Protein AF-M3HY81-F1 (afdb_monomer)

pLDDT: mean 89.57, std 10.8, range [53.41, 98.19]

Radius of gyration: 16.0 Å; Cα contacts (8 Å, |Δi|>4): 82; chains: 1; bounding box: 39×24×50 Å

Foldseek 3Di:
DVVVVVVVVVVLVVVLVVLLVVLVVLLVCLVVVPVLLQVLCVQVVNPPPCSVVLNVLSNVLNVQCPDPPRVVVSVVSSVVSVVVVVCCQVPTQDCDDPNCNNDSDD

Organism: NCBI:txid1001599

Mean predicted aligned error: 5.22 Å

Solvent-accessible surface area (backbone atoms only — not comparable to full-atom values): 5852 Å² total; per-residue (Å²): 117,76,68,58,60,56,49,53,54,51,52,54,51,51,53,46,49,53,55,27,50,54,39,56,58,52,32,53,40,36,72,73,56,34,69,69,49,45,51,55,25,47,77,67,74,30,58,62,60,49,38,49,50,50,34,53,51,35,54,50,24,43,52,27,49,72,39,87,94,38,30,67,57,15,50,52,51,46,50,52,53,51,48,51,52,51,51,41,27,76,77,72,64,46,77,53,58,95,86,39,84,61,49,99,74,133

Sequence (106 aa):
MFKIDSLKKRLLKYLRGIVAFIFLQTLFYKFTGAPESVAIFSKLGMEPWGRIGTGILELIVSILLFIPGWSWLGSLLGLGLMLGAILSHVFVIGIEQENDGGFLFF

Structure (mmCIF, N/CA/C/O backbone):
data_AF-M3HY81-F1
#
_entry.id   AF-M3HY81-F1
#
loop_
_atom_site.group_PDB
_atom_site.id
_atom_site.type_symbol
_atom_site.label_atom_id
_atom_site.label_alt_id
_atom_site.label_comp_id
_atom_site.label_asym_id
_atom_site.label_entity_id
_atom_site.label_seq_id
_atom_site.pdbx_PDB_ins_code
_atom_site.Cartn_x
_atom_site.Cartn_y
_atom_site.Cartn_z
_atom_site.occupancy
_atom_site.B_iso_or_equiv
_atom_site.auth_seq_id
_atom_site.auth_comp_id
_atom_site.auth_asym_id
_atom_site.auth_atom_id
_atom_site.pdbx_PDB_model_num
ATOM 1 N N . MET A 1 1 ? -7.755 -2.556 34.939 1.00 57.44 1 MET A N 1
ATOM 2 C CA . MET A 1 1 ?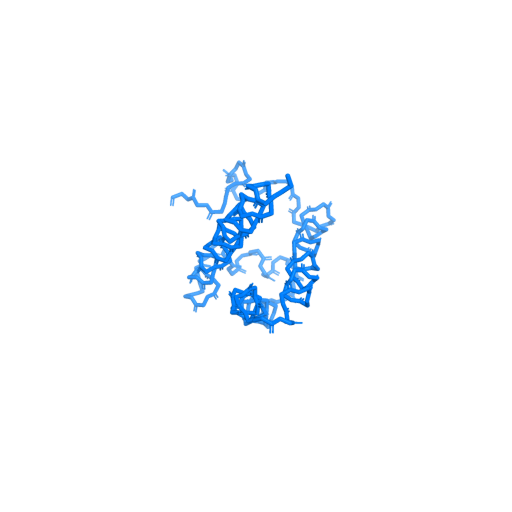 -8.334 -2.971 33.641 1.00 57.44 1 MET A CA 1
ATOM 3 C C . MET A 1 1 ? -8.500 -1.795 32.663 1.00 57.44 1 MET A C 1
ATOM 5 O O . MET A 1 1 ? -7.768 -1.748 31.689 1.00 57.44 1 MET A O 1
ATOM 9 N N . PHE A 1 2 ? -9.330 -0.780 32.956 1.00 60.44 2 PHE A N 1
ATOM 10 C CA . PHE A 1 2 ? -9.709 0.313 32.024 1.00 60.44 2 PHE A CA 1
ATOM 11 C C . PHE A 1 2 ? -8.576 1.118 31.340 1.00 60.44 2 PHE A C 1
ATOM 13 O O . PHE A 1 2 ? -8.724 1.559 30.200 1.00 60.44 2 PHE A O 1
ATOM 20 N N . LYS A 1 3 ? -7.437 1.349 32.009 1.00 63.44 3 LYS A N 1
ATOM 21 C CA . LYS A 1 3 ? -6.362 2.212 31.472 1.00 63.44 3 LYS A CA 1
ATOM 22 C C . LYS A 1 3 ? -5.593 1.546 30.317 1.00 63.44 3 LYS A C 1
ATOM 24 O O . LYS A 1 3 ? -5.224 2.231 29.360 1.00 63.44 3 LYS A O 1
ATOM 29 N N . ILE A 1 4 ? -5.423 0.220 30.391 1.00 68.94 4 ILE A N 1
ATOM 30 C CA . ILE A 1 4 ? -4.669 -0.611 29.434 1.00 68.94 4 ILE A CA 1
ATOM 31 C C . ILE A 1 4 ? -5.387 -0.657 28.081 1.00 68.94 4 ILE A C 1
ATOM 33 O O . ILE A 1 4 ? -4.757 -0.457 27.043 1.00 68.94 4 ILE A O 1
ATOM 37 N N . ASP A 1 5 ? -6.715 -0.790 28.084 1.00 76.44 5 ASP A N 1
ATOM 38 C CA . ASP A 1 5 ? -7.514 -0.807 26.854 1.00 76.44 5 ASP A CA 1
ATOM 39 C C . ASP A 1 5 ? -7.448 0.524 26.095 1.00 76.44 5 ASP A C 1
ATOM 41 O O . ASP A 1 5 ? -7.398 0.550 24.863 1.00 76.44 5 ASP A O 1
ATOM 45 N N . SER A 1 6 ? -7.386 1.650 26.815 1.00 79.88 6 SER A N 1
ATOM 46 C CA . SER A 1 6 ? -7.237 2.973 26.193 1.00 79.88 6 SER A CA 1
ATOM 47 C C . SER A 1 6 ? -5.840 3.191 25.597 1.00 79.88 6 SER A C 1
ATOM 49 O O . SER A 1 6 ? -5.707 3.853 24.565 1.00 79.88 6 SER A O 1
ATOM 51 N N . LEU A 1 7 ? -4.802 2.637 26.235 1.00 86.75 7 LEU A N 1
ATOM 52 C CA . LEU A 1 7 ? -3.420 2.737 25.774 1.00 86.75 7 LEU A CA 1
ATOM 53 C C . LEU A 1 7 ? -3.221 1.887 24.515 1.00 86.75 7 LEU A C 1
ATOM 55 O O . LEU A 1 7 ? -2.711 2.385 23.517 1.00 86.75 7 LEU A O 1
ATOM 59 N N . LYS A 1 8 ? -3.725 0.645 24.522 1.00 86.81 8 LYS A N 1
ATOM 60 C CA . LYS A 1 8 ? -3.706 -0.261 23.366 1.00 86.81 8 LYS A CA 1
ATOM 61 C C . LYS A 1 8 ? -4.410 0.358 22.159 1.00 86.81 8 LYS A C 1
ATOM 63 O O . LYS A 1 8 ? -3.870 0.345 21.058 1.00 86.81 8 LYS A O 1
ATOM 68 N N . LYS A 1 9 ? -5.590 0.956 22.358 1.00 87.25 9 LYS A N 1
ATOM 69 C CA . LYS A 1 9 ? -6.325 1.651 21.286 1.00 87.25 9 LYS A CA 1
ATOM 70 C C . LYS A 1 9 ? -5.547 2.842 20.722 1.00 87.25 9 LYS A C 1
ATOM 72 O O . LYS A 1 9 ? -5.543 3.027 19.508 1.00 87.25 9 LYS A O 1
ATOM 77 N N . ARG A 1 10 ? -4.891 3.637 21.576 1.00 90.12 10 ARG A N 1
ATOM 78 C CA . ARG A 1 10 ? -4.028 4.746 21.136 1.00 90.12 10 ARG A CA 1
ATOM 79 C C . ARG A 1 10 ? -2.833 4.235 20.338 1.00 90.12 10 ARG A C 1
ATOM 81 O O . ARG A 1 10 ? -2.633 4.685 19.218 1.00 90.12 10 ARG A O 1
ATOM 88 N N . LEU A 1 11 ? -2.115 3.248 20.868 1.00 93.25 11 LEU A N 1
ATOM 89 C CA . LEU A 1 11 ? -0.967 2.634 20.205 1.00 93.25 11 LEU A CA 1
ATOM 90 C C . LEU A 1 11 ? -1.335 2.089 18.818 1.00 93.25 11 LEU A C 1
ATOM 92 O O . LEU A 1 11 ? -0.673 2.413 17.840 1.00 93.25 11 LEU A O 1
ATOM 96 N N . LEU A 1 12 ? -2.432 1.332 18.709 1.00 91.31 12 LEU A N 1
ATOM 97 C CA . LEU A 1 12 ? -2.894 0.793 17.427 1.00 91.31 12 LEU A CA 1
ATOM 98 C C . LEU A 1 12 ? -3.227 1.892 16.411 1.00 91.31 12 LEU A C 1
ATOM 100 O O . LEU A 1 12 ? -2.955 1.717 15.228 1.00 91.31 12 LEU A O 1
ATOM 104 N N . LYS A 1 13 ? -3.792 3.025 16.847 1.00 91.25 13 LYS A N 1
ATOM 105 C CA . LYS A 1 13 ? -4.037 4.170 15.958 1.00 91.25 13 LYS A CA 1
ATOM 106 C C . LYS A 1 13 ? -2.733 4.779 15.446 1.00 91.25 13 LYS A C 1
ATOM 108 O O . LYS A 1 13 ? -2.644 5.050 14.254 1.00 91.25 13 LYS A O 1
ATOM 113 N N . TYR A 1 14 ? -1.731 4.946 16.310 1.00 95.12 14 TYR A N 1
ATOM 114 C CA . TYR A 1 14 ? -0.421 5.456 15.895 1.00 95.12 14 TYR A CA 1
ATOM 115 C C . TYR A 1 14 ? 0.280 4.510 14.916 1.00 95.12 14 TYR A C 1
ATOM 117 O O . TYR A 1 14 ? 0.750 4.963 13.879 1.00 95.12 14 TYR A O 1
ATOM 125 N N . LEU A 1 15 ? 0.275 3.200 15.185 1.00 94.38 15 LEU A N 1
ATOM 126 C CA . LEU A 1 15 ? 0.863 2.204 14.281 1.00 94.38 15 LEU A CA 1
ATOM 127 C C . LEU A 1 15 ? 0.185 2.204 12.904 1.00 94.38 15 LEU A C 1
ATOM 129 O O . LEU A 1 15 ? 0.868 2.192 11.886 1.00 94.38 15 LEU A O 1
ATOM 133 N N . ARG A 1 16 ? -1.152 2.282 12.858 1.00 94.44 16 ARG A N 1
ATOM 134 C CA . ARG A 1 16 ? -1.898 2.431 11.595 1.00 94.44 16 ARG A CA 1
ATOM 135 C C . ARG A 1 16 ? -1.517 3.714 10.860 1.00 94.44 16 ARG A C 1
ATOM 137 O O . ARG A 1 16 ? -1.350 3.676 9.649 1.00 94.44 16 ARG A O 1
ATOM 144 N N . GLY A 1 17 ? -1.346 4.811 11.604 1.00 96.06 17 GLY A N 1
ATOM 145 C CA . GLY A 1 17 ? -0.818 6.083 11.109 1.00 96.06 17 GLY A CA 1
ATOM 146 C C . GLY A 1 17 ? 0.510 5.925 10.383 1.00 96.06 17 GLY A C 1
ATOM 147 O O . GLY A 1 17 ? 0.625 6.335 9.236 1.00 96.06 17 GLY A O 1
ATOM 148 N N . ILE A 1 18 ? 1.479 5.280 11.032 1.00 96.19 18 ILE A N 1
ATOM 149 C CA . ILE A 1 18 ? 2.818 5.057 10.474 1.00 96.19 18 ILE A CA 1
ATOM 150 C C . ILE A 1 18 ? 2.748 4.197 9.209 1.00 96.19 18 ILE A C 1
ATOM 152 O O . ILE A 1 18 ? 3.314 4.567 8.187 1.00 96.19 18 ILE A O 1
ATOM 156 N N . VAL A 1 19 ? 2.022 3.076 9.253 1.00 95.38 19 VAL A N 1
ATOM 157 C CA . VAL A 1 19 ? 1.897 2.172 8.097 1.00 95.38 19 VAL A CA 1
ATOM 158 C C . VAL A 1 19 ? 1.250 2.882 6.906 1.00 95.38 19 VAL A C 1
ATOM 160 O O . VAL A 1 19 ? 1.764 2.804 5.794 1.00 95.38 19 VAL A O 1
ATOM 163 N N . ALA A 1 20 ? 0.152 3.605 7.135 1.00 96.69 20 ALA A N 1
ATOM 164 C CA . ALA A 1 20 ? -0.508 4.365 6.080 1.00 96.69 20 ALA A CA 1
ATOM 165 C C . ALA A 1 20 ? 0.391 5.479 5.530 1.00 96.69 20 ALA A C 1
ATOM 167 O O . ALA A 1 20 ? 0.425 5.692 4.325 1.00 96.69 20 ALA A O 1
ATOM 168 N N . PHE A 1 21 ? 1.151 6.164 6.388 1.00 96.44 21 PHE A N 1
ATOM 169 C CA . PHE A 1 21 ? 2.099 7.187 5.954 1.00 96.44 21 PHE A CA 1
ATOM 170 C C . PHE A 1 21 ? 3.177 6.616 5.024 1.00 96.44 21 PHE A C 1
ATOM 172 O O . PHE A 1 21 ? 3.414 7.187 3.963 1.00 96.44 21 PHE A O 1
ATOM 179 N N . ILE A 1 22 ? 3.767 5.465 5.369 1.00 94.75 22 ILE A N 1
ATOM 180 C CA . ILE A 1 22 ? 4.770 4.792 4.529 1.00 94.75 22 ILE A CA 1
ATOM 181 C C . ILE A 1 22 ? 4.174 4.429 3.165 1.00 94.75 22 ILE A C 1
ATOM 183 O O . ILE A 1 22 ? 4.763 4.756 2.139 1.00 94.75 22 ILE A O 1
ATOM 187 N N . PHE A 1 23 ? 2.985 3.820 3.136 1.00 95.69 23 PHE A N 1
ATOM 188 C CA . PHE A 1 23 ? 2.311 3.507 1.875 1.00 95.69 23 PHE A CA 1
ATOM 189 C C . PHE A 1 23 ? 1.993 4.760 1.059 1.00 95.69 23 PHE A C 1
ATOM 191 O O . PHE A 1 23 ? 2.220 4.778 -0.141 1.00 95.69 23 PHE A O 1
ATOM 198 N N . LEU A 1 24 ? 1.497 5.832 1.680 1.00 95.88 24 LEU A N 1
ATOM 199 C CA . LEU A 1 24 ? 1.212 7.084 0.972 1.00 95.88 24 LEU A CA 1
ATOM 200 C C . LEU A 1 24 ? 2.482 7.731 0.403 1.00 95.88 24 LEU A C 1
ATOM 202 O O . LEU A 1 24 ? 2.439 8.277 -0.698 1.00 95.88 24 LEU A O 1
ATOM 206 N N . GLN A 1 25 ? 3.610 7.642 1.111 1.00 94.50 25 GLN A N 1
ATOM 207 C CA . GLN A 1 25 ? 4.899 8.113 0.612 1.00 94.50 25 GLN A CA 1
ATOM 208 C C . GLN A 1 25 ? 5.326 7.334 -0.641 1.00 94.50 25 GLN A C 1
ATOM 210 O O . GLN A 1 25 ? 5.764 7.947 -1.615 1.00 94.50 25 GLN A O 1
ATOM 215 N N . THR A 1 26 ? 5.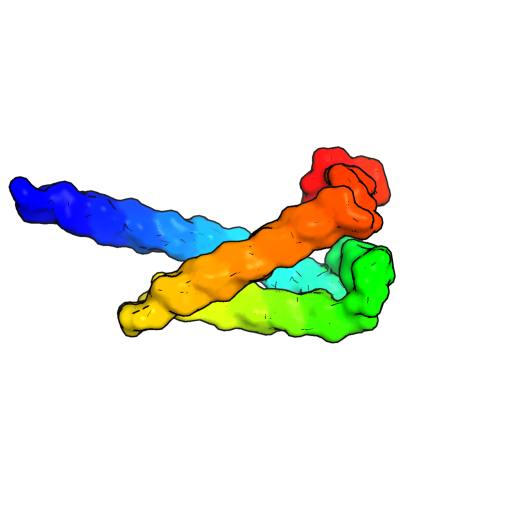163 6.005 -0.668 1.00 92.56 26 THR A N 1
ATOM 216 C CA . THR A 1 26 ? 5.533 5.194 -1.844 1.00 92.56 26 THR A CA 1
ATOM 217 C C . THR A 1 26 ? 4.663 5.496 -3.064 1.00 92.56 26 THR A C 1
ATOM 219 O O . THR A 1 26 ? 5.156 5.424 -4.193 1.00 92.56 26 THR A O 1
ATOM 222 N N . LEU A 1 27 ? 3.401 5.902 -2.865 1.00 94.81 27 LEU A N 1
ATOM 223 C CA . LEU A 1 27 ? 2.502 6.283 -3.962 1.00 94.81 27 LEU A CA 1
ATOM 224 C C . LEU A 1 27 ? 3.052 7.417 -4.813 1.00 94.81 27 LEU A C 1
ATOM 226 O O . LEU A 1 27 ? 2.829 7.404 -6.021 1.00 94.81 27 LEU A O 1
ATOM 230 N N . PHE A 1 28 ? 3.752 8.381 -4.203 1.00 93.12 28 PHE A N 1
ATOM 231 C CA . PHE A 1 28 ? 4.332 9.499 -4.940 1.00 93.12 28 PHE A CA 1
ATOM 232 C C . PHE A 1 28 ? 5.211 8.974 -6.075 1.00 93.12 28 PHE A C 1
ATOM 234 O O . PHE A 1 28 ? 4.916 9.235 -7.233 1.00 93.12 28 PHE A O 1
ATOM 241 N N . TYR A 1 29 ? 6.200 8.138 -5.762 1.00 92.12 29 TYR A N 1
ATOM 242 C CA . TYR A 1 29 ? 7.123 7.552 -6.739 1.00 92.12 29 TYR A CA 1
ATOM 243 C C . TYR A 1 29 ? 6.414 6.662 -7.762 1.00 92.12 29 TYR A C 1
ATOM 245 O O . TYR A 1 29 ? 6.717 6.701 -8.957 1.00 92.12 29 TYR A O 1
ATOM 253 N N . LYS A 1 30 ? 5.427 5.880 -7.306 1.00 94.69 30 LYS A N 1
ATOM 254 C CA . LYS A 1 30 ? 4.680 4.976 -8.183 1.00 94.69 30 LYS A CA 1
ATOM 255 C C . LYS A 1 30 ? 3.790 5.718 -9.163 1.00 94.69 30 LYS A C 1
ATOM 257 O O . LYS A 1 30 ? 3.737 5.306 -10.313 1.00 94.69 30 LYS A O 1
ATOM 262 N N . PHE A 1 31 ? 3.091 6.773 -8.760 1.00 95.56 31 PHE A N 1
ATOM 263 C CA . PHE A 1 31 ? 2.160 7.482 -9.640 1.00 95.56 31 PHE A CA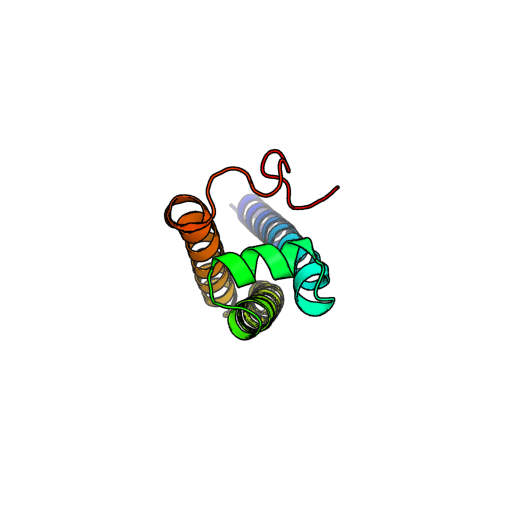 1
ATOM 264 C C . PHE A 1 31 ? 2.826 8.577 -10.469 1.00 95.56 31 PHE A C 1
ATOM 266 O O . PHE A 1 31 ? 2.395 8.795 -11.599 1.00 95.56 31 PHE A O 1
ATOM 273 N N . THR A 1 32 ? 3.899 9.207 -9.981 1.00 93.81 32 THR A N 1
ATOM 274 C CA . THR A 1 32 ? 4.699 10.137 -10.800 1.00 93.81 32 THR A CA 1
ATOM 275 C C . THR A 1 32 ? 5.550 9.415 -11.842 1.00 93.81 32 THR A C 1
ATOM 277 O O . THR A 1 32 ? 5.997 10.045 -12.794 1.00 93.81 32 THR A O 1
ATOM 280 N N . GLY A 1 33 ? 5.744 8.099 -11.695 1.00 92.75 33 GLY A N 1
ATOM 281 C CA . GLY A 1 33 ? 6.590 7.321 -12.596 1.00 92.75 33 GLY A CA 1
ATOM 282 C C . GLY A 1 33 ? 8.064 7.664 -12.416 1.00 92.75 33 GLY A C 1
ATOM 283 O O . GLY A 1 33 ? 8.784 7.770 -13.405 1.00 92.75 33 GLY A O 1
ATOM 284 N N . ALA A 1 34 ? 8.493 7.855 -11.164 1.00 92.88 34 ALA A N 1
ATOM 285 C CA . ALA A 1 34 ? 9.889 8.118 -10.838 1.00 92.88 34 ALA A CA 1
ATOM 286 C C . ALA A 1 34 ? 10.807 7.056 -11.487 1.00 92.88 34 ALA A C 1
ATOM 288 O O . ALA A 1 34 ? 10.434 5.872 -11.477 1.00 92.88 34 ALA A O 1
ATOM 289 N N . PRO A 1 35 ? 11.968 7.442 -12.054 1.00 91.56 35 PRO A N 1
ATOM 290 C CA . PRO A 1 35 ? 12.847 6.530 -12.790 1.00 91.56 35 PRO A CA 1
ATOM 291 C C . PRO A 1 35 ? 13.198 5.255 -12.016 1.00 91.56 35 PRO A C 1
ATOM 293 O O . PRO A 1 35 ? 13.181 4.165 -12.583 1.00 91.56 35 PRO A O 1
ATOM 296 N N . GLU A 1 36 ? 13.422 5.373 -10.709 1.00 88.50 36 GLU A N 1
ATOM 297 C CA . GLU A 1 36 ? 13.741 4.271 -9.800 1.00 88.50 36 GLU A CA 1
ATOM 298 C C . GLU A 1 36 ? 12.568 3.288 -9.700 1.00 88.50 36 GLU A C 1
ATOM 300 O O . GLU A 1 36 ? 12.730 2.071 -9.820 1.00 88.50 36 GLU A O 1
ATOM 305 N N . SER A 1 37 ? 11.347 3.816 -9.561 1.00 92.38 37 SER A N 1
ATOM 306 C CA . SER A 1 37 ? 10.129 3.005 -9.521 1.00 92.38 37 SER A CA 1
ATOM 307 C C . SER A 1 37 ? 9.895 2.294 -10.854 1.00 92.38 37 SER A C 1
ATOM 309 O O . SER A 1 37 ? 9.598 1.099 -10.879 1.00 92.38 37 SER A O 1
ATOM 311 N N . VAL A 1 38 ? 10.072 2.999 -11.974 1.00 93.88 38 VAL A N 1
ATOM 312 C CA . VAL A 1 38 ? 9.946 2.418 -13.317 1.00 93.88 38 VAL A CA 1
ATOM 313 C C . VAL A 1 38 ? 10.979 1.308 -13.517 1.00 93.88 38 VAL A C 1
ATOM 315 O O . VAL A 1 38 ? 10.607 0.225 -13.969 1.00 93.88 38 VAL A O 1
ATOM 318 N N . ALA A 1 39 ? 12.236 1.515 -13.118 1.00 91.75 39 ALA A N 1
ATOM 319 C CA . ALA A 1 39 ? 13.306 0.528 -13.245 1.00 91.75 39 ALA A CA 1
ATOM 320 C C . ALA A 1 39 ? 13.006 -0.766 -12.470 1.00 91.75 39 ALA A C 1
ATOM 322 O O . ALA A 1 39 ? 13.175 -1.859 -13.012 1.00 91.75 39 ALA A O 1
ATOM 323 N N . ILE A 1 40 ? 12.506 -0.666 -11.235 1.00 90.81 40 ILE A N 1
ATOM 324 C CA . ILE A 1 40 ? 12.142 -1.836 -10.419 1.00 90.81 40 ILE A CA 1
ATOM 325 C C . ILE A 1 40 ? 11.030 -2.649 -11.084 1.00 90.81 40 ILE A C 1
ATOM 327 O O . ILE A 1 40 ? 11.172 -3.856 -11.287 1.00 90.81 40 ILE A O 1
ATOM 331 N N . PHE A 1 41 ? 9.932 -1.998 -11.476 1.00 93.88 41 PHE A N 1
ATOM 332 C CA . PHE A 1 41 ? 8.818 -2.704 -12.114 1.00 93.88 41 PHE A CA 1
ATOM 333 C C . PHE A 1 41 ? 9.159 -3.204 -13.523 1.00 93.88 41 PHE A C 1
ATOM 335 O O . PHE A 1 41 ? 8.610 -4.220 -13.949 1.00 93.88 41 PHE A O 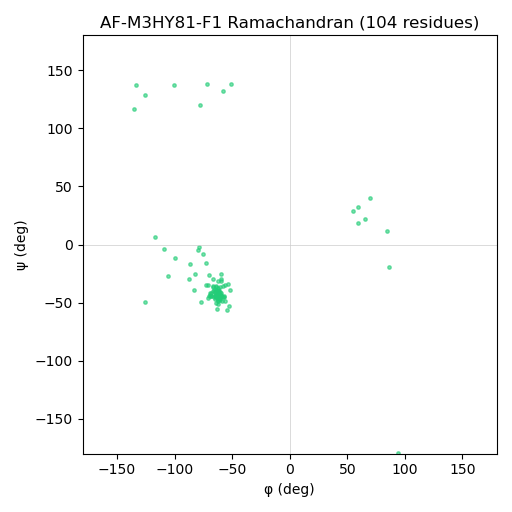1
ATOM 342 N N . SER A 1 42 ? 10.097 -2.555 -14.217 1.00 94.12 42 SER A N 1
ATOM 343 C CA . SER A 1 42 ? 10.622 -3.020 -15.506 1.00 94.12 42 SER A CA 1
ATOM 344 C C . SER A 1 42 ? 11.451 -4.290 -15.346 1.00 94.12 42 SER A C 1
ATOM 346 O O . SER A 1 42 ? 11.236 -5.244 -16.090 1.00 94.12 42 SER A O 1
ATOM 348 N N . LYS A 1 43 ? 12.330 -4.361 -14.334 1.00 91.56 43 LYS A N 1
ATOM 349 C CA . LYS A 1 43 ? 13.087 -5.589 -14.025 1.00 91.56 43 LYS A CA 1
ATOM 350 C C . LYS A 1 43 ? 12.171 -6.750 -13.631 1.00 91.56 43 LYS A C 1
ATOM 352 O O . LYS A 1 43 ? 12.464 -7.893 -13.957 1.00 91.56 43 LYS A O 1
ATOM 357 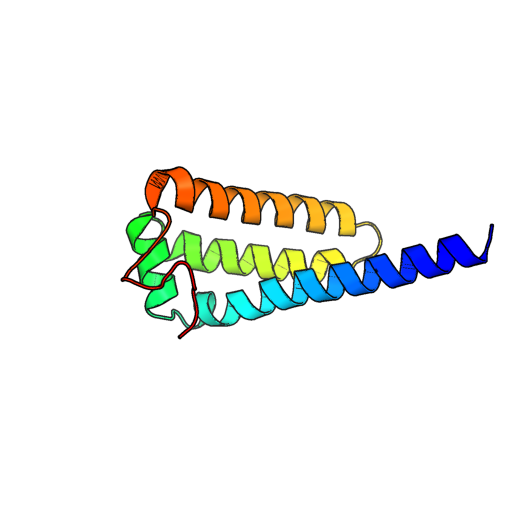N N . LEU A 1 44 ? 11.030 -6.458 -13.004 1.00 91.69 44 LEU A N 1
ATOM 358 C CA . LEU A 1 44 ? 9.998 -7.458 -12.715 1.00 91.69 44 LEU A CA 1
ATOM 359 C C . LEU A 1 44 ? 9.165 -7.878 -13.937 1.00 91.69 44 LEU A C 1
ATOM 361 O O . LEU A 1 44 ? 8.349 -8.788 -13.815 1.00 91.69 44 LEU A O 1
ATOM 365 N N . GLY A 1 45 ? 9.312 -7.221 -15.092 1.00 94.06 45 GLY A N 1
ATOM 366 C CA . GLY A 1 45 ? 8.453 -7.449 -16.260 1.00 94.06 45 GLY A CA 1
ATOM 367 C C . GLY A 1 45 ? 6.992 -7.044 -16.024 1.00 94.06 45 GLY A C 1
ATOM 368 O O . GLY A 1 45 ? 6.090 -7.547 -16.687 1.00 94.06 45 GLY A O 1
ATOM 369 N N . MET A 1 46 ? 6.750 -6.162 -15.050 1.00 94.94 46 MET A N 1
ATOM 370 C CA . MET A 1 46 ? 5.419 -5.766 -14.583 1.00 94.94 46 MET A CA 1
ATOM 371 C C . MET A 1 46 ? 5.122 -4.276 -14.804 1.00 94.94 46 MET A C 1
ATOM 373 O O . MET A 1 46 ? 4.098 -3.775 -14.344 1.00 94.94 46 MET A O 1
ATOM 377 N N . GLU A 1 47 ? 5.986 -3.531 -15.481 1.00 95.88 47 GLU A N 1
ATOM 378 C CA . GLU A 1 47 ? 5.706 -2.145 -15.869 1.00 95.88 47 GLU A CA 1
ATOM 379 C C . GLU A 1 47 ? 4.658 -2.100 -17.007 1.00 95.88 47 GLU A C 1
ATOM 381 O O . GLU A 1 47 ? 4.709 -2.950 -17.899 1.00 95.88 47 GLU A O 1
ATOM 386 N N . PRO A 1 48 ? 3.671 -1.176 -16.994 1.00 95.81 48 PRO A N 1
ATOM 387 C CA . PRO A 1 48 ? 3.298 -0.233 -15.927 1.00 95.81 48 PRO A CA 1
ATOM 388 C C . PRO A 1 48 ? 2.318 -0.830 -14.907 1.00 95.81 48 PRO A C 1
ATOM 390 O O . PRO A 1 48 ? 2.117 -0.276 -13.824 1.00 95.81 48 PRO A O 1
ATOM 393 N N . TRP A 1 49 ? 1.670 -1.940 -15.261 1.00 96.06 49 TRP A N 1
ATOM 394 C CA . TRP A 1 49 ? 0.487 -2.463 -14.578 1.00 96.06 49 TRP A CA 1
ATOM 395 C C . TRP A 1 49 ? 0.738 -2.837 -13.119 1.00 96.06 49 TRP A C 1
ATOM 397 O O . TRP A 1 49 ? -0.081 -2.533 -12.258 1.00 96.06 49 TRP A O 1
ATOM 407 N N . GLY A 1 50 ? 1.883 -3.438 -12.814 1.00 95.56 50 GLY A N 1
ATOM 408 C CA . GLY A 1 50 ? 2.317 -3.744 -11.455 1.00 95.56 50 GLY A CA 1
ATOM 409 C C . GLY A 1 50 ? 2.605 -2.492 -10.636 1.00 95.56 50 GLY A C 1
ATOM 410 O O . GLY A 1 50 ? 2.204 -2.422 -9.474 1.00 95.56 50 GLY A O 1
ATOM 411 N N . ARG A 1 51 ? 3.227 -1.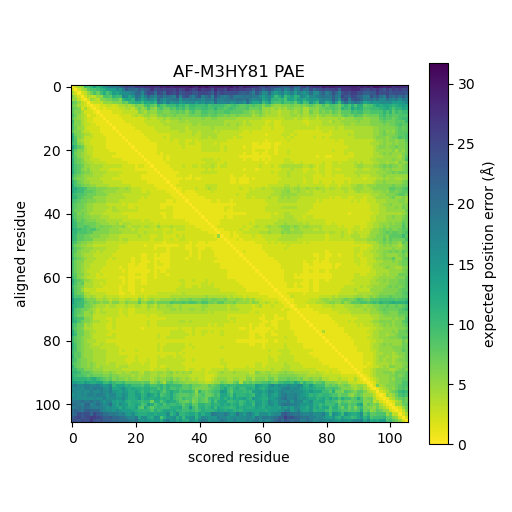472 -11.240 1.00 96.81 51 ARG A N 1
ATOM 412 C CA . ARG A 1 51 ? 3.515 -0.198 -10.565 1.00 96.81 51 ARG A CA 1
ATOM 413 C C . ARG A 1 51 ? 2.224 0.502 -10.164 1.00 96.81 51 ARG A C 1
ATOM 415 O O . ARG A 1 51 ? 2.011 0.785 -8.988 1.00 96.81 51 ARG A O 1
ATOM 422 N N . ILE A 1 52 ? 1.340 0.725 -11.133 1.00 97.38 52 ILE A N 1
ATOM 423 C CA . ILE A 1 52 ? 0.070 1.419 -10.906 1.00 97.38 52 ILE A CA 1
ATOM 424 C C . ILE A 1 52 ? -0.875 0.566 -10.058 1.00 97.38 52 ILE A C 1
ATOM 426 O O . ILE A 1 52 ? -1.469 1.069 -9.108 1.00 97.38 52 ILE A O 1
ATOM 430 N N . GLY A 1 53 ? -0.977 -0.732 -10.346 1.00 97.19 53 GLY A N 1
ATOM 431 C CA . GLY A 1 53 ? -1.844 -1.663 -9.628 1.00 97.19 53 GLY A CA 1
ATOM 432 C C . GLY A 1 53 ? -1.470 -1.793 -8.155 1.00 97.19 53 GLY A C 1
ATOM 433 O O . GLY A 1 53 ? -2.335 -1.650 -7.292 1.00 97.19 53 GLY A O 1
ATOM 434 N N . THR A 1 54 ? -0.184 -1.983 -7.840 1.00 96.88 54 THR A N 1
ATOM 435 C CA . THR A 1 54 ? 0.254 -2.000 -6.435 1.00 96.88 54 THR A CA 1
ATOM 436 C C . THR A 1 54 ? 0.090 -0.635 -5.776 1.00 96.88 54 THR A C 1
ATOM 438 O O . THR A 1 54 ? -0.321 -0.598 -4.626 1.00 96.88 54 THR A O 1
ATOM 441 N N . GLY A 1 55 ? 0.305 0.478 -6.487 1.00 97.25 55 GLY A N 1
ATOM 442 C CA . GLY A 1 55 ? 0.004 1.814 -5.960 1.00 97.25 55 GLY A CA 1
ATOM 443 C C . GLY A 1 55 ? -1.477 1.988 -5.590 1.00 97.25 55 GLY A C 1
ATOM 444 O O . GLY A 1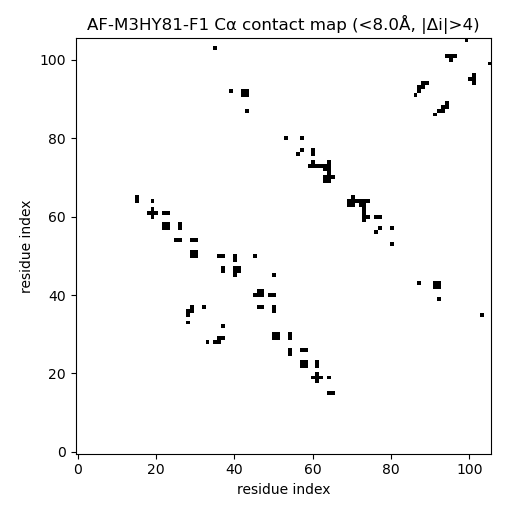 55 ? -1.808 2.467 -4.511 1.00 97.25 55 GLY A O 1
ATOM 445 N N . ILE A 1 56 ? -2.406 1.534 -6.432 1.00 98.19 56 ILE A N 1
ATOM 446 C CA . ILE A 1 56 ? -3.842 1.584 -6.111 1.00 98.19 56 ILE A CA 1
ATOM 447 C C . ILE A 1 56 ? -4.155 0.731 -4.872 1.00 98.19 56 ILE A C 1
ATOM 449 O O . ILE A 1 56 ? -4.888 1.175 -3.988 1.00 98.19 56 ILE A O 1
ATOM 453 N N . LEU A 1 57 ? -3.579 -0.471 -4.773 1.00 97.81 57 LEU A N 1
ATOM 454 C CA . LEU A 1 57 ? -3.761 -1.336 -3.605 1.00 97.81 57 LEU A CA 1
ATOM 455 C C . LEU A 1 57 ? -3.192 -0.710 -2.324 1.00 97.81 57 LEU A C 1
ATOM 457 O O . LEU A 1 57 ? -3.842 -0.772 -1.284 1.00 97.81 57 LEU A O 1
ATOM 461 N N . GLU A 1 58 ? -2.027 -0.066 -2.391 1.00 97.75 58 GLU A N 1
ATOM 462 C CA . GLU A 1 58 ? -1.422 0.661 -1.267 1.00 97.75 58 GLU A CA 1
ATOM 463 C C . GLU A 1 58 ? -2.307 1.824 -0.798 1.00 97.75 58 GLU A C 1
ATOM 465 O O . GLU A 1 58 ? -2.505 2.004 0.405 1.00 97.75 58 GLU A O 1
ATOM 470 N N . LEU A 1 59 ? -2.919 2.566 -1.728 1.00 97.88 59 LEU A N 1
ATOM 471 C CA . LEU A 1 59 ? -3.886 3.613 -1.395 1.00 97.88 59 LEU A CA 1
ATOM 472 C C . LEU A 1 59 ? -5.123 3.038 -0.690 1.00 97.88 59 LEU A C 1
ATOM 474 O O . LEU A 1 59 ? -5.561 3.568 0.335 1.00 97.88 59 LEU A O 1
ATOM 478 N N . ILE A 1 60 ? -5.665 1.931 -1.205 1.00 98.06 60 ILE A N 1
ATOM 479 C CA . ILE A 1 60 ? -6.800 1.228 -0.594 1.00 98.06 60 ILE A CA 1
ATOM 480 C C . ILE A 1 60 ? -6.439 0.761 0.820 1.00 98.06 60 ILE A C 1
ATOM 482 O O . ILE A 1 60 ? -7.223 0.967 1.746 1.00 98.06 60 ILE A O 1
ATOM 486 N N . VAL A 1 61 ? -5.250 0.186 1.022 1.00 97.88 61 VAL A N 1
ATOM 487 C CA . VAL A 1 61 ? -4.765 -0.236 2.345 1.00 97.88 61 VAL A CA 1
ATOM 488 C C . VAL A 1 61 ? -4.701 0.945 3.308 1.00 97.88 61 VAL A C 1
ATOM 490 O O . VAL A 1 61 ? -5.254 0.860 4.408 1.00 97.88 61 VAL A O 1
ATOM 493 N N . SER A 1 62 ? -4.100 2.060 2.888 1.00 97.00 62 SER A N 1
ATOM 494 C CA . SER A 1 62 ? -3.997 3.278 3.696 1.00 97.00 62 SER A CA 1
ATOM 495 C C . SER A 1 62 ? -5.357 3.797 4.155 1.00 97.00 62 SER A C 1
ATOM 497 O O . SER A 1 62 ? -5.473 4.261 5.285 1.00 97.00 62 SER A O 1
ATOM 499 N N . ILE A 1 63 ? -6.403 3.663 3.335 1.00 96.94 63 ILE A N 1
ATOM 500 C CA . ILE A 1 63 ? -7.777 4.041 3.697 1.00 96.94 63 ILE A CA 1
ATOM 501 C C . ILE A 1 63 ? -8.417 2.989 4.622 1.00 96.94 63 ILE A C 1
ATOM 503 O O . ILE A 1 63 ? -8.942 3.328 5.687 1.00 96.94 63 ILE A O 1
ATOM 507 N N . LEU A 1 64 ? -8.350 1.702 4.258 1.00 96.31 64 LEU A N 1
ATOM 508 C CA . LEU A 1 64 ? -8.994 0.603 4.991 1.00 96.31 64 LEU A CA 1
ATOM 509 C C . LEU A 1 64 ? -8.503 0.475 6.439 1.00 96.31 64 LEU A C 1
ATOM 511 O O . LEU A 1 64 ? -9.280 0.092 7.315 1.00 96.31 64 LEU A O 1
ATOM 515 N N . LEU A 1 65 ? -7.243 0.824 6.727 1.00 95.62 65 LEU A N 1
ATOM 516 C CA . LEU A 1 65 ? -6.690 0.785 8.087 1.00 95.62 65 LEU A CA 1
ATOM 517 C C . LEU A 1 65 ? -7.451 1.682 9.083 1.00 95.62 65 LEU A C 1
ATOM 519 O O . LEU A 1 65 ? -7.464 1.388 10.289 1.00 95.62 65 LEU A O 1
ATOM 523 N N . PHE A 1 66 ? -8.119 2.736 8.603 1.00 95.06 66 PHE A N 1
ATOM 524 C CA . PHE A 1 66 ? -8.884 3.667 9.439 1.00 95.06 66 PHE A CA 1
ATOM 525 C C . PHE A 1 66 ? -10.390 3.407 9.452 1.00 95.06 66 PHE A C 1
ATOM 527 O O . PHE A 1 66 ? -11.070 3.932 10.334 1.00 95.06 66 PHE A O 1
ATOM 534 N N . ILE A 1 67 ? -10.911 2.559 8.560 1.00 94.69 67 ILE A N 1
ATOM 535 C CA . ILE A 1 67 ? -12.335 2.211 8.536 1.00 94.69 67 ILE A CA 1
ATOM 536 C C . ILE A 1 67 ? -12.637 1.189 9.653 1.00 94.69 67 ILE A C 1
ATOM 538 O O . ILE A 1 67 ? -12.075 0.083 9.664 1.00 94.69 67 ILE A O 1
ATOM 542 N N . PRO A 1 68 ? -13.529 1.509 10.614 1.00 89.12 68 PRO A N 1
ATOM 543 C CA . PRO A 1 68 ? -13.939 0.566 11.652 1.00 89.12 68 PRO A CA 1
ATOM 544 C C . PRO A 1 68 ? -14.543 -0.707 11.040 1.00 89.12 68 PRO A C 1
ATOM 546 O O . PRO A 1 68 ? -15.380 -0.635 10.148 1.00 89.12 68 PRO A O 1
ATOM 549 N N . GLY A 1 69 ? -14.108 -1.881 11.503 1.00 90.31 69 GLY A N 1
ATOM 550 C CA . GLY A 1 69 ? -14.570 -3.181 10.989 1.00 90.31 69 GLY A CA 1
ATOM 551 C C . GLY A 1 69 ? -13.810 -3.706 9.763 1.00 90.31 69 GLY A C 1
ATOM 552 O O . GLY A 1 69 ? -13.787 -4.913 9.553 1.00 90.31 69 GLY A O 1
ATOM 553 N N . TRP A 1 70 ? -13.102 -2.845 9.026 1.00 94.44 70 TRP A N 1
ATOM 554 C CA . TRP A 1 70 ? -12.346 -3.223 7.820 1.00 94.44 70 TRP A CA 1
ATOM 555 C C . TRP A 1 70 ? -10.827 -3.190 8.006 1.00 94.44 70 TRP A C 1
ATOM 557 O O . TRP A 1 70 ? -10.076 -3.623 7.134 1.00 94.44 70 TRP A O 1
ATOM 567 N N . SER A 1 71 ? -10.356 -2.751 9.176 1.00 92.31 71 SER A N 1
ATOM 568 C CA . SER A 1 71 ? -8.921 -2.646 9.452 1.00 92.31 71 SER A CA 1
ATOM 569 C C . SER A 1 71 ? -8.171 -3.975 9.339 1.00 92.31 71 SER A C 1
ATOM 571 O O . SER A 1 71 ? -6.995 -3.966 9.004 1.00 92.31 71 SER A O 1
ATOM 573 N N . TRP A 1 72 ? -8.826 -5.110 9.612 1.00 94.25 72 TRP A N 1
ATOM 574 C CA . TRP A 1 72 ? -8.201 -6.429 9.460 1.00 94.25 72 TRP A CA 1
ATOM 575 C C . TRP A 1 72 ? -7.893 -6.737 7.989 1.00 94.25 72 TRP A C 1
ATOM 577 O O . TRP A 1 72 ? -6.817 -7.248 7.692 1.00 94.25 72 TRP A O 1
ATOM 587 N N . LEU A 1 73 ? -8.794 -6.358 7.075 1.00 96.19 73 LEU A N 1
ATOM 588 C CA . LEU A 1 73 ? -8.609 -6.534 5.639 1.00 96.19 73 LEU A CA 1
ATOM 589 C C . LEU A 1 73 ? -7.498 -5.618 5.128 1.00 96.19 73 LEU A C 1
ATOM 591 O O . LEU A 1 73 ? -6.618 -6.075 4.408 1.00 96.19 73 LEU A O 1
ATOM 595 N N . GLY A 1 74 ? -7.487 -4.353 5.565 1.00 95.12 74 GLY A N 1
ATOM 596 C CA . GLY A 1 74 ? -6.393 -3.424 5.264 1.00 95.12 74 GLY A CA 1
ATOM 597 C C . GLY A 1 74 ? -5.035 -3.959 5.729 1.00 95.12 74 GLY A C 1
ATOM 598 O O . GLY A 1 74 ? -4.073 -3.940 4.969 1.00 95.12 74 GLY A O 1
ATOM 599 N N . SER A 1 75 ? -4.955 -4.511 6.945 1.00 94.94 75 SER A N 1
ATOM 600 C CA . SER A 1 75 ? -3.723 -5.132 7.450 1.00 94.94 75 SER A CA 1
ATOM 601 C C . SER A 1 75 ? -3.315 -6.382 6.665 1.00 94.94 75 SER A C 1
ATOM 603 O O . SER A 1 75 ? -2.133 -6.545 6.381 1.00 94.94 75 SER A O 1
ATOM 605 N N . LEU A 1 76 ? -4.264 -7.243 6.284 1.00 97.25 76 LEU A N 1
ATOM 606 C CA . LEU A 1 76 ? -3.980 -8.446 5.497 1.00 97.25 76 LEU A CA 1
ATOM 607 C C . LEU A 1 76 ? -3.472 -8.100 4.091 1.00 97.25 76 LEU A C 1
ATOM 609 O O . LEU A 1 76 ? -2.476 -8.661 3.640 1.00 97.25 76 LEU A O 1
ATOM 613 N N . LEU A 1 77 ? -4.119 -7.144 3.423 1.00 97.25 77 LEU A N 1
ATOM 614 C CA . LEU A 1 77 ? -3.687 -6.641 2.119 1.00 97.25 77 LEU A CA 1
ATOM 615 C C . LEU A 1 77 ? -2.306 -5.980 2.206 1.00 97.25 77 LEU A C 1
ATOM 617 O O . LEU A 1 77 ? -1.442 -6.270 1.384 1.00 97.25 77 LEU A O 1
ATOM 621 N N . GLY A 1 78 ? -2.069 -5.155 3.231 1.00 96.81 78 GLY A N 1
ATOM 622 C CA . GLY A 1 78 ? -0.764 -4.540 3.471 1.00 96.81 78 GLY A CA 1
ATOM 623 C C . GLY A 1 78 ? 0.347 -5.572 3.680 1.00 96.81 78 GLY A C 1
ATOM 624 O O . GLY A 1 78 ? 1.424 -5.435 3.106 1.00 96.81 78 GLY A O 1
ATOM 625 N N . LEU A 1 79 ? 0.073 -6.643 4.434 1.00 97.25 79 LEU A N 1
ATOM 626 C CA . LEU A 1 79 ? 1.002 -7.767 4.587 1.00 97.25 79 LEU A CA 1
ATOM 627 C C . LEU A 1 79 ? 1.274 -8.468 3.254 1.00 97.25 79 LEU A C 1
ATOM 629 O O . LEU A 1 79 ? 2.428 -8.751 2.953 1.00 97.25 79 LEU A O 1
ATOM 633 N N . GLY A 1 80 ? 0.243 -8.714 2.444 1.00 97.75 80 GLY A N 1
ATOM 634 C CA . GLY A 1 80 ? 0.398 -9.315 1.119 1.00 97.75 80 GLY A CA 1
ATOM 635 C C . GLY A 1 80 ? 1.277 -8.478 0.186 1.00 97.75 80 GLY A C 1
ATOM 636 O O . GLY A 1 80 ? 2.165 -9.020 -0.467 1.00 97.75 80 GLY A O 1
ATOM 637 N N . LEU A 1 81 ? 1.087 -7.155 0.174 1.00 97.19 81 LEU A N 1
ATOM 638 C CA . LEU A 1 81 ? 1.911 -6.230 -0.612 1.00 97.19 81 LEU A CA 1
ATOM 639 C C . LEU A 1 81 ? 3.375 -6.246 -0.160 1.00 97.19 81 LEU A C 1
ATOM 641 O O . LEU A 1 81 ? 4.271 -6.355 -0.993 1.00 97.19 81 LEU A O 1
ATOM 645 N N . MET A 1 82 ? 3.615 -6.190 1.152 1.00 96.12 82 MET A N 1
ATOM 646 C CA . MET A 1 82 ? 4.968 -6.233 1.714 1.00 96.12 82 MET A CA 1
ATOM 647 C C . MET A 1 82 ? 5.653 -7.573 1.448 1.00 96.12 82 MET A C 1
ATOM 649 O O . MET A 1 82 ? 6.820 -7.598 1.075 1.00 96.12 82 MET A O 1
ATOM 653 N N . LEU A 1 83 ? 4.928 -8.688 1.570 1.00 97.12 83 LEU A N 1
ATOM 654 C CA . LEU A 1 83 ? 5.444 -10.007 1.210 1.00 97.12 83 LEU A CA 1
ATOM 655 C C . LEU A 1 83 ? 5.798 -10.076 -0.274 1.00 97.12 83 LEU A C 1
ATOM 657 O O . LEU A 1 83 ? 6.881 -10.542 -0.607 1.00 97.12 83 LEU A O 1
ATOM 661 N N . GLY A 1 84 ? 4.934 -9.572 -1.158 1.00 94.94 84 GLY A N 1
ATOM 662 C CA . GLY A 1 84 ? 5.222 -9.489 -2.589 1.00 94.94 84 GLY A CA 1
ATOM 663 C C . GLY A 1 84 ? 6.497 -8.696 -2.878 1.00 94.94 84 GLY A C 1
ATOM 664 O O . GLY A 1 84 ? 7.348 -9.170 -3.624 1.00 94.94 84 GLY A O 1
ATOM 665 N N . ALA A 1 85 ? 6.665 -7.542 -2.228 1.00 92.94 85 ALA A N 1
ATOM 666 C CA . ALA A 1 85 ? 7.870 -6.726 -2.348 1.00 92.94 85 ALA A CA 1
ATOM 667 C C . ALA A 1 85 ? 9.120 -7.445 -1.813 1.00 92.94 85 ALA A C 1
ATOM 669 O O . ALA A 1 85 ? 10.160 -7.440 -2.461 1.00 92.94 85 ALA A O 1
ATOM 670 N N . ILE A 1 86 ? 9.049 -8.109 -0.659 1.00 93.62 86 ILE A N 1
ATOM 671 C CA . ILE A 1 86 ? 10.198 -8.846 -0.109 1.00 93.62 86 ILE A CA 1
ATOM 672 C C . ILE A 1 86 ? 10.579 -10.009 -1.031 1.00 93.62 86 ILE A C 1
ATOM 674 O O . ILE A 1 86 ? 11.750 -10.175 -1.365 1.00 93.62 86 ILE A O 1
ATOM 678 N N . LEU A 1 87 ? 9.599 -10.793 -1.486 1.00 94.56 87 LEU A N 1
ATOM 679 C CA . LEU A 1 87 ? 9.837 -11.915 -2.394 1.00 94.56 87 LEU A CA 1
ATOM 680 C C . LEU A 1 87 ? 10.421 -11.433 -3.727 1.00 94.56 87 LEU A C 1
ATOM 682 O O . LEU A 1 87 ? 11.342 -12.057 -4.247 1.00 94.56 87 LEU A O 1
ATOM 686 N N . SER A 1 88 ? 9.957 -10.300 -4.258 1.00 93.00 88 SER A N 1
ATOM 687 C CA . SER A 1 88 ? 10.517 -9.747 -5.490 1.00 93.00 88 SER A CA 1
ATOM 688 C C . SER A 1 88 ? 11.995 -9.378 -5.335 1.00 93.00 88 SER A C 1
ATOM 690 O O . SER A 1 88 ? 12.776 -9.626 -6.250 1.00 93.00 88 SER A O 1
ATOM 692 N N . HIS A 1 89 ? 12.404 -8.860 -4.172 1.00 89.69 89 HIS A N 1
ATOM 693 C CA . HIS A 1 89 ? 13.812 -8.572 -3.878 1.00 89.69 89 HIS A CA 1
ATOM 694 C C . HIS A 1 89 ? 14.648 -9.839 -3.703 1.00 89.69 89 HIS A C 1
ATOM 696 O O . HIS A 1 89 ? 15.718 -9.952 -4.291 1.00 89.69 89 HIS A O 1
ATOM 702 N N . VAL A 1 90 ? 14.141 -10.830 -2.970 1.00 91.56 90 VAL A N 1
ATOM 703 C CA . VAL A 1 90 ? 14.876 -12.081 -2.724 1.00 91.56 90 VAL A CA 1
ATOM 704 C C . VAL A 1 90 ? 15.073 -12.903 -4.002 1.00 91.56 90 VAL A C 1
ATOM 706 O O . VAL A 1 90 ? 16.118 -13.529 -4.158 1.00 91.56 90 VAL A O 1
ATOM 709 N N . PHE A 1 91 ? 14.093 -12.915 -4.910 1.00 91.25 91 PHE A N 1
ATOM 710 C CA . PHE A 1 91 ? 14.101 -13.828 -6.059 1.00 91.25 91 PHE A CA 1
ATOM 711 C C . PHE A 1 91 ? 14.429 -13.184 -7.408 1.00 91.25 91 PHE A C 1
ATOM 713 O O . PHE A 1 91 ? 14.906 -13.897 -8.289 1.00 91.25 91 PHE A O 1
ATOM 720 N N . VAL A 1 92 ? 14.153 -11.890 -7.609 1.00 89.25 92 VAL A N 1
ATOM 721 C CA . VAL A 1 92 ? 14.228 -11.273 -8.949 1.00 89.25 92 VAL A CA 1
ATOM 722 C C . VAL A 1 92 ? 15.127 -10.042 -8.988 1.00 89.25 92 VAL A C 1
ATOM 724 O O . VAL A 1 92 ? 15.973 -9.940 -9.869 1.00 89.25 92 VAL A O 1
ATOM 727 N N . ILE A 1 93 ? 14.946 -9.103 -8.058 1.00 86.88 93 ILE A N 1
ATOM 728 C CA . ILE A 1 93 ? 15.617 -7.793 -8.088 1.00 86.88 93 ILE A CA 1
ATOM 729 C C . 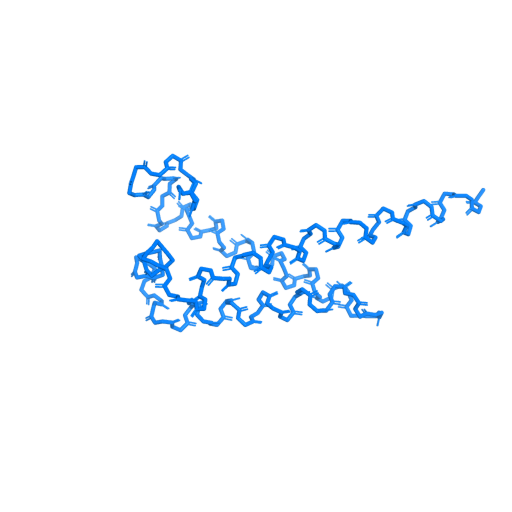ILE A 1 93 ? 17.031 -7.887 -7.493 1.00 86.88 93 ILE A C 1
ATOM 731 O O . ILE A 1 93 ? 17.957 -7.286 -8.026 1.00 86.88 93 ILE A O 1
ATOM 735 N N . GLY A 1 94 ? 17.209 -8.668 -6.424 1.00 84.00 94 GLY A N 1
ATOM 736 C CA . GLY A 1 94 ? 18.419 -8.659 -5.602 1.00 84.00 94 GLY A CA 1
ATOM 737 C C . GLY A 1 94 ? 18.298 -7.726 -4.390 1.00 84.00 94 GLY A C 1
ATOM 738 O O . GLY A 1 94 ? 17.253 -7.121 -4.148 1.00 84.00 94 GLY A O 1
ATOM 739 N N . ILE A 1 95 ? 19.369 -7.651 -3.593 1.00 76.50 95 ILE A N 1
ATOM 740 C CA . ILE A 1 95 ? 19.432 -6.824 -2.369 1.00 76.50 95 ILE A CA 1
ATOM 741 C C . ILE A 1 95 ? 19.759 -5.356 -2.685 1.00 76.50 95 ILE A C 1
ATOM 743 O O . ILE A 1 95 ? 19.377 -4.473 -1.925 1.00 76.50 95 ILE A O 1
ATOM 747 N N . GLU A 1 96 ? 20.427 -5.100 -3.809 1.00 73.56 96 GLU A N 1
ATOM 748 C CA . GLU A 1 96 ? 20.855 -3.770 -4.236 1.00 73.56 96 GLU A CA 1
ATOM 749 C C . GLU A 1 96 ? 20.517 -3.562 -5.713 1.00 73.56 96 GLU A C 1
ATOM 751 O O . GLU A 1 96 ? 20.718 -4.451 -6.547 1.00 73.56 96 GLU A O 1
ATOM 756 N N . GLN A 1 97 ? 20.008 -2.376 -6.030 1.00 66.88 97 GLN A N 1
ATOM 757 C CA . GLN A 1 97 ? 19.600 -1.971 -7.367 1.00 66.88 97 GLN A CA 1
ATOM 758 C C . GLN A 1 97 ? 20.335 -0.667 -7.711 1.00 66.88 97 GLN A C 1
ATOM 760 O O . GLN A 1 97 ? 20.302 0.265 -6.937 1.00 66.88 97 GLN A O 1
ATOM 765 N N . GLU A 1 98 ? 21.008 -0.548 -8.859 1.00 69.44 98 GLU A N 1
ATOM 766 C CA . GLU A 1 98 ? 21.681 0.711 -9.268 1.00 69.44 98 GLU A CA 1
ATOM 767 C C . GLU A 1 98 ? 22.703 1.306 -8.255 1.00 69.44 98 GLU A C 1
ATOM 769 O O . GLU A 1 98 ? 22.944 2.510 -8.261 1.00 69.44 98 GLU A O 1
ATOM 774 N N . ASN A 1 99 ? 23.356 0.482 -7.420 1.00 70.06 99 ASN A N 1
ATOM 775 C CA . ASN A 1 99 ? 24.239 0.921 -6.316 1.00 70.06 99 ASN A CA 1
ATOM 776 C C . ASN A 1 99 ? 23.535 1.808 -5.268 1.00 70.06 99 ASN A C 1
ATOM 778 O O . ASN A 1 99 ? 24.132 2.721 -4.693 1.00 70.06 99 ASN A O 1
ATOM 782 N N . ASP A 1 100 ? 22.247 1.552 -5.046 1.00 69.44 100 ASP A N 1
ATOM 783 C CA . ASP A 1 100 ? 21.380 2.301 -4.143 1.00 69.44 100 ASP A CA 1
ATOM 784 C C . ASP A 1 100 ? 21.574 1.928 -2.651 1.00 69.44 100 ASP A C 1
ATOM 786 O O . ASP A 1 100 ? 20.940 2.495 -1.756 1.00 69.44 100 ASP A O 1
ATOM 790 N N . GLY A 1 101 ? 22.443 0.957 -2.341 1.00 73.81 101 GLY A N 1
ATOM 791 C CA . GLY A 1 101 ? 22.629 0.445 -0.983 1.00 73.81 101 GLY A CA 1
ATOM 792 C C . GLY A 1 101 ? 21.355 -0.139 -0.352 1.00 73.81 101 GLY A C 1
ATOM 793 O O . GLY A 1 101 ? 21.282 -0.248 0.874 1.00 73.81 101 GLY A O 1
ATOM 794 N N . GLY A 1 102 ? 20.342 -0.481 -1.157 1.00 68.06 102 GLY A N 1
ATOM 795 C CA . GLY A 1 102 ? 19.029 -0.951 -0.714 1.00 68.06 102 GLY A CA 1
ATOM 796 C C . GLY A 1 102 ? 18.032 0.161 -0.361 1.00 68.06 102 GLY A C 1
ATOM 797 O O . GLY A 1 102 ? 16.989 -0.125 0.237 1.00 68.06 102 GLY A O 1
ATOM 798 N N . PHE A 1 103 ? 18.328 1.424 -0.690 1.00 66.38 103 PHE A N 1
ATOM 799 C CA . PHE A 1 103 ? 17.421 2.554 -0.487 1.00 66.38 103 PHE A CA 1
ATOM 800 C C . PHE A 1 103 ? 16.697 2.946 -1.773 1.00 66.38 103 PHE A C 1
ATOM 802 O O . PHE A 1 103 ? 17.300 3.126 -2.815 1.00 66.38 103 PHE A O 1
ATOM 809 N N . LEU A 1 104 ? 15.398 3.228 -1.666 1.00 62.06 104 LEU A N 1
ATOM 810 C CA . LEU A 1 104 ? 14.618 3.782 -2.780 1.00 62.06 104 LEU A CA 1
ATOM 811 C C . LEU A 1 104 ? 14.804 5.299 -2.978 1.00 62.06 104 LEU A C 1
ATOM 813 O O . LEU A 1 104 ? 14.195 5.856 -3.890 1.00 62.06 104 LEU A O 1
ATOM 817 N N . PHE A 1 105 ? 15.555 5.984 -2.106 1.00 57.03 105 PHE A N 1
ATOM 818 C CA . PHE A 1 105 ? 15.569 7.449 -2.015 1.00 57.03 105 PHE A CA 1
ATOM 819 C C . PHE A 1 105 ? 17.001 7.994 -1.902 1.00 57.03 105 PHE A C 1
ATOM 821 O O . PHE A 1 105 ? 17.661 7.760 -0.887 1.00 57.03 105 PHE A O 1
ATOM 828 N N . PHE A 1 106 ? 17.421 8.763 -2.911 1.00 53.41 106 PHE A N 1
ATOM 829 C CA . PHE A 1 106 ? 18.580 9.667 -2.887 1.00 53.41 106 PHE A CA 1
ATOM 830 C C . PHE A 1 106 ? 18.100 11.107 -3.018 1.00 53.41 106 PHE A C 1
ATOM 832 O O . PHE A 1 106 ? 17.126 11.328 -3.776 1.00 53.41 106 PHE A O 1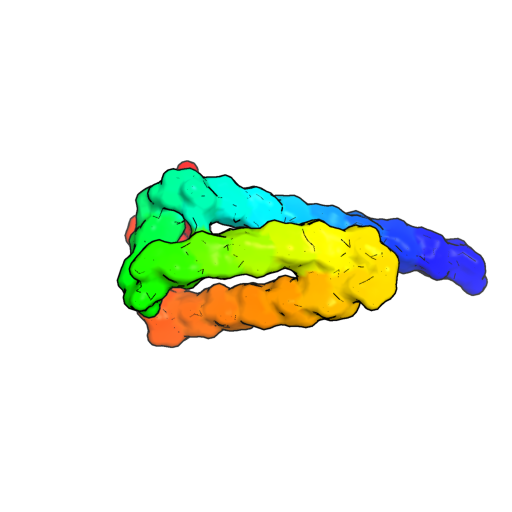
#

Secondary structure (DSSP, 8-state):
-HHHHHHHHHHHHHHHHHHHHHHHHHHHHHHHT-HHHHHHHHHTT-TTHHHHHHHHHHHHHHHHTTSTTTHHHHHHHHHHHHHHHHHHIIIII-S-STT-TT-S--

InterPro domains:
  IPR032808 DoxX family [PF13564] (15-91)